Protein AF-A0A8X8Z6F5-F1 (afdb_monomer)

Organism: Salvia splendens (NCBI:txid180675)

Sequence (133 aa):
MALDKTTSGIGSSAASASVNELFGAPLSQSELVIAGLELEAKVSGYHADNVAPSILGGFVLIRSYEPLELIQPNFPSEKRLYFAPLNPKFEAPTKEIKAALRPEVSMSNHVWNCSQAGALVASVLQGDVVGLE

Mean predicted aligned error: 6.88 Å

Secondary structure (DSSP, 8-state):
-----SSSSHHHHHHHHHHHHHTTS-S-HHHHHHHHHHHHHTTT-S-HHHHHHHHH-S--EEEEETTEEEE-PPPPTT----------S----HHHHHHTS-S---HHHHHHHHHHHHHHHHHHHHT-GGGG-

Radius of gyration: 17.03 Å; Cα contacts (8 Å, |Δi|>4): 123; chains: 1; bounding box: 40×36×44 Å

Structure (mmCIF, N/CA/C/O backbone):
data_AF-A0A8X8Z6F5-F1
#
_entry.id   AF-A0A8X8Z6F5-F1
#
loop_
_atom_site.group_PDB
_atom_site.id
_atom_site.type_symbol
_atom_site.label_atom_id
_atom_site.label_alt_id
_atom_site.label_comp_id
_atom_site.label_asym_id
_atom_site.label_entity_id
_atom_site.label_seq_id
_atom_site.pdbx_PDB_ins_code
_atom_site.Cartn_x
_atom_site.Cartn_y
_atom_site.Cartn_z
_atom_site.occupancy
_atom_site.B_iso_or_equiv
_atom_site.auth_seq_id
_atom_site.auth_comp_id
_atom_site.auth_asym_id
_atom_site.auth_atom_id
_atom_site.pdbx_PDB_model_num
ATOM 1 N N . MET A 1 1 ? -9.642 -24.783 7.365 1.00 36.19 1 MET A N 1
ATOM 2 C CA . MET A 1 1 ? -9.541 -23.524 8.124 1.00 36.19 1 MET A CA 1
ATOM 3 C C . MET A 1 1 ? -8.167 -23.496 8.768 1.00 36.19 1 MET A C 1
ATOM 5 O O . MET A 1 1 ? -7.976 -24.133 9.788 1.00 36.19 1 MET A O 1
ATOM 9 N N . ALA A 1 2 ? -7.213 -22.865 8.093 1.00 27.02 2 ALA A N 1
ATOM 10 C CA . ALA A 1 2 ? -5.914 -22.464 8.623 1.00 27.02 2 ALA A CA 1
ATOM 11 C C . ALA A 1 2 ? -5.400 -21.406 7.639 1.00 27.02 2 ALA A C 1
ATOM 13 O O . ALA A 1 2 ? -4.878 -21.728 6.579 1.00 27.02 2 ALA A O 1
ATOM 14 N N . LEU A 1 3 ? -5.727 -20.147 7.919 1.00 38.59 3 LEU A N 1
ATOM 15 C CA . LEU A 1 3 ? -4.952 -19.027 7.407 1.00 38.59 3 LEU A CA 1
ATOM 16 C C . LEU A 1 3 ? -3.739 -18.984 8.332 1.00 38.59 3 LEU A C 1
ATOM 18 O O . LEU A 1 3 ? -3.889 -18.528 9.466 1.00 38.59 3 LEU A O 1
ATOM 22 N N . ASP A 1 4 ? -2.594 -19.516 7.908 1.00 40.34 4 ASP A N 1
ATOM 23 C CA . ASP A 1 4 ? -1.341 -19.152 8.563 1.00 40.34 4 ASP A CA 1
ATOM 24 C C . ASP A 1 4 ? -1.086 -17.679 8.221 1.00 40.34 4 ASP A C 1
ATOM 26 O O . ASP A 1 4 ? -0.737 -17.297 7.106 1.00 40.34 4 ASP A O 1
ATOM 30 N N . LYS A 1 5 ? -1.501 -16.825 9.156 1.00 45.66 5 LYS A N 1
ATOM 31 C CA . LYS A 1 5 ? -1.728 -15.388 8.980 1.00 45.66 5 LYS A CA 1
ATOM 32 C C . LYS A 1 5 ? -0.648 -14.573 9.684 1.00 45.66 5 LYS A C 1
ATOM 34 O O . LYS A 1 5 ? -0.901 -13.445 10.094 1.00 45.66 5 LYS A O 1
ATOM 39 N N . THR A 1 6 ? 0.537 -15.141 9.871 1.00 42.03 6 THR A N 1
ATOM 40 C CA . THR A 1 6 ? 1.579 -14.530 10.704 1.00 42.03 6 THR A CA 1
ATOM 41 C C . THR A 1 6 ? 2.550 -13.629 9.936 1.00 42.03 6 THR A C 1
ATOM 43 O O . THR A 1 6 ? 3.418 -13.039 10.560 1.00 42.03 6 THR A O 1
ATOM 46 N N . THR A 1 7 ? 2.408 -13.439 8.615 1.00 49.03 7 THR A N 1
ATOM 47 C CA . THR A 1 7 ? 3.377 -12.631 7.828 1.00 49.03 7 THR A CA 1
ATOM 48 C C . THR A 1 7 ? 2.773 -11.568 6.895 1.00 49.03 7 THR A C 1
ATOM 50 O O . THR A 1 7 ? 3.473 -11.079 6.015 1.00 49.03 7 THR A O 1
ATOM 53 N N . SER A 1 8 ? 1.484 -11.226 7.023 1.00 57.09 8 SER A N 1
ATOM 54 C CA . SER A 1 8 ? 0.758 -10.476 5.975 1.00 57.09 8 SER A CA 1
ATOM 55 C C . SER A 1 8 ? 0.239 -9.082 6.355 1.00 57.09 8 SER A C 1
ATOM 57 O O . SER A 1 8 ? -0.606 -8.575 5.630 1.00 57.09 8 SER A O 1
ATOM 59 N N . GLY A 1 9 ? 0.639 -8.454 7.470 1.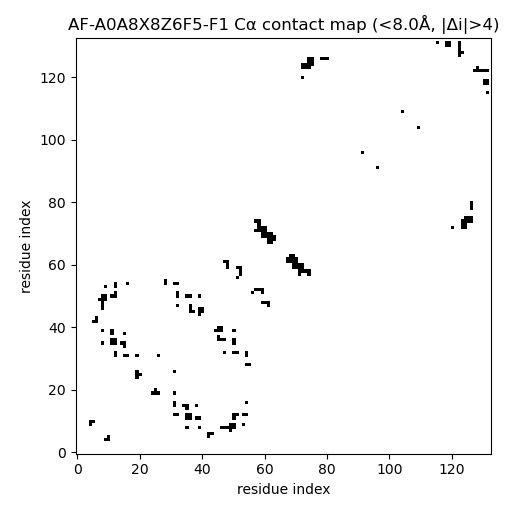00 59.78 9 GLY A N 1
ATOM 60 C CA . GLY A 1 9 ? 0.077 -7.162 7.924 1.00 59.78 9 GLY A CA 1
ATOM 61 C C . GLY A 1 9 ? -1.402 -7.176 8.342 1.00 59.78 9 GLY A C 1
ATOM 62 O O . GLY A 1 9 ? -1.808 -6.431 9.229 1.00 59.78 9 GLY A O 1
ATOM 63 N N . ILE A 1 10 ? -2.203 -8.096 7.799 1.00 71.56 10 ILE A N 1
ATOM 64 C CA . ILE A 1 10 ? -3.621 -8.304 8.113 1.00 71.56 10 ILE A CA 1
ATOM 65 C C . ILE A 1 10 ? -3.805 -8.684 9.589 1.00 71.56 10 ILE A C 1
ATOM 67 O O . ILE A 1 10 ? -4.774 -8.269 10.222 1.00 71.56 10 ILE A O 1
ATOM 71 N N . GLY A 1 11 ? -2.886 -9.484 10.143 1.00 78.81 11 GLY A N 1
ATOM 72 C CA . GLY A 1 11 ? -2.907 -9.870 11.556 1.00 78.81 11 GLY A CA 1
ATOM 73 C C . GLY A 1 11 ? -2.693 -8.674 12.485 1.00 78.81 11 GLY A C 1
ATOM 74 O O . GLY A 1 11 ? -3.459 -8.490 13.431 1.00 78.81 11 GLY A O 1
ATOM 75 N N . SER A 1 12 ? -1.709 -7.831 12.168 1.00 83.56 12 SER A N 1
ATOM 76 C CA . SER A 1 12 ? -1.374 -6.623 12.928 1.00 83.56 12 SER A CA 1
ATOM 77 C C . SER A 1 12 ? -2.507 -5.594 12.897 1.00 83.56 12 SER A C 1
ATOM 79 O O . SER A 1 12 ? -2.889 -5.087 13.952 1.00 83.56 12 SER A O 1
ATOM 81 N N . SER A 1 13 ? -3.131 -5.366 11.735 1.00 86.44 13 SER A N 1
ATOM 82 C CA . SER A 1 13 ? -4.323 -4.508 11.623 1.00 86.44 13 SER A CA 1
ATOM 83 C C . SER A 1 13 ? -5.522 -5.041 12.396 1.00 86.44 13 SER A C 1
ATOM 85 O O . SER A 1 13 ? -6.210 -4.282 13.074 1.00 86.44 13 SER A O 1
ATOM 87 N N . ALA A 1 14 ? -5.791 -6.348 12.314 1.00 87.44 14 ALA A N 1
ATOM 88 C CA . ALA A 1 14 ? -6.903 -6.947 13.045 1.00 87.44 14 ALA A CA 1
ATOM 89 C C . ALA A 1 14 ? -6.696 -6.833 14.562 1.00 87.44 14 ALA A C 1
ATOM 91 O O . ALA A 1 14 ? -7.646 -6.541 15.290 1.00 87.44 14 ALA A O 1
ATOM 92 N N . ALA A 1 15 ? -5.464 -7.030 15.037 1.00 88.62 15 ALA A N 1
ATOM 93 C CA . ALA A 1 15 ? -5.120 -6.895 16.445 1.00 88.62 15 ALA A CA 1
ATOM 94 C C . ALA A 1 15 ? -5.293 -5.451 16.941 1.00 88.62 15 ALA A C 1
ATOM 96 O O . ALA A 1 15 ? -5.983 -5.244 17.940 1.00 88.62 15 ALA A O 1
ATOM 97 N N . SER A 1 16 ? -4.729 -4.458 16.240 1.00 90.25 16 SER A N 1
ATOM 98 C CA . SER A 1 16 ? -4.848 -3.051 16.650 1.00 90.25 16 SER A CA 1
ATOM 99 C C . SER A 1 16 ? -6.303 -2.574 16.642 1.00 90.25 16 SER A C 1
ATOM 101 O O . SER A 1 16 ? -6.747 -1.969 17.619 1.00 90.25 16 SER A O 1
ATOM 103 N N . ALA A 1 17 ? -7.074 -2.918 15.607 1.00 92.38 17 ALA A N 1
ATOM 104 C CA . ALA A 1 17 ? -8.492 -2.576 15.518 1.00 92.38 17 ALA A CA 1
ATOM 105 C C . ALA A 1 17 ? -9.321 -3.238 16.631 1.00 92.38 17 ALA A C 1
ATOM 107 O O . ALA A 1 17 ? -10.110 -2.566 17.288 1.00 92.38 17 ALA A O 1
ATOM 108 N N . SER A 1 18 ? -9.106 -4.530 16.902 1.00 93.25 18 SER A N 1
ATOM 109 C CA . SER A 1 18 ? -9.861 -5.252 17.939 1.00 93.25 18 SER A CA 1
ATOM 110 C C . SER A 1 18 ? -9.606 -4.693 19.339 1.00 93.25 18 SER A C 1
ATOM 112 O O . SER A 1 18 ? -10.532 -4.575 20.138 1.00 93.25 18 SER A O 1
ATOM 114 N N . VAL A 1 19 ? -8.355 -4.333 19.646 1.00 94.75 19 VAL A N 1
ATOM 115 C CA . VAL A 1 19 ? -8.007 -3.700 20.926 1.00 94.75 19 VAL A CA 1
ATOM 116 C C . VAL A 1 19 ? -8.630 -2.310 21.022 1.00 94.75 19 VAL A C 1
ATOM 118 O O . VAL A 1 19 ? -9.182 -1.974 22.063 1.00 94.75 19 VAL A O 1
ATOM 121 N N . ASN A 1 20 ? -8.598 -1.518 19.949 1.00 96.81 20 ASN A N 1
ATOM 122 C CA . ASN A 1 20 ? -9.235 -0.203 19.932 1.00 96.81 20 ASN A CA 1
ATOM 123 C C . ASN A 1 20 ? -10.738 -0.301 20.224 1.00 96.81 20 ASN A C 1
ATOM 125 O O . ASN A 1 20 ? -11.236 0.386 21.110 1.00 96.81 20 ASN A O 1
ATOM 129 N N . GLU A 1 21 ? -11.443 -1.214 19.555 1.00 96.50 21 GLU A N 1
ATOM 130 C CA . GLU A 1 21 ? -12.870 -1.468 19.793 1.00 96.50 21 GLU A CA 1
ATOM 131 C C . GLU A 1 21 ? -13.157 -1.920 21.232 1.00 96.50 21 GLU A C 1
ATOM 133 O O . GLU A 1 21 ? -14.099 -1.434 21.857 1.00 96.50 21 GLU A O 1
ATOM 138 N N . LEU A 1 22 ? -12.310 -2.782 21.810 1.00 97.12 22 LEU A N 1
ATOM 139 C CA . LEU A 1 22 ? -12.453 -3.240 23.199 1.00 97.12 22 LEU A CA 1
ATOM 140 C C . LEU A 1 22 ? -12.457 -2.081 24.213 1.00 97.12 22 LEU A C 1
ATOM 142 O O . LEU A 1 22 ? -13.107 -2.179 25.253 1.00 97.12 22 LEU A O 1
ATOM 146 N N . PHE A 1 23 ? -11.758 -0.987 23.908 1.00 96.69 23 PHE A N 1
ATOM 147 C CA . PHE A 1 23 ? -11.689 0.212 24.745 1.00 96.69 23 PHE A CA 1
AT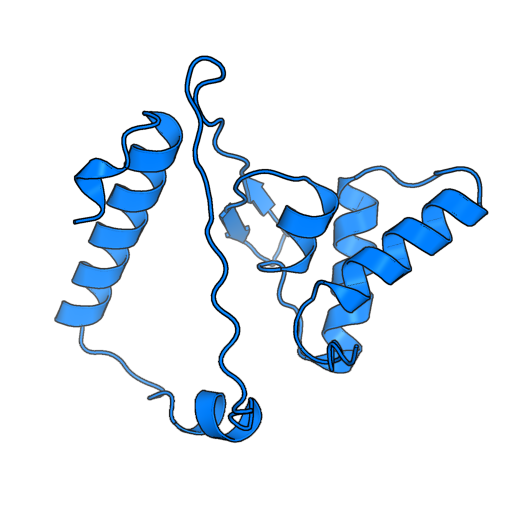OM 148 C C . PHE A 1 23 ? -12.612 1.349 24.273 1.00 96.69 23 PHE A C 1
ATOM 150 O O . PHE A 1 23 ? -12.453 2.485 24.716 1.00 96.69 23 PHE A O 1
ATOM 157 N N . GLY A 1 24 ? -13.595 1.060 23.414 1.00 96.88 24 GLY A N 1
ATOM 158 C CA . GLY A 1 24 ? -14.580 2.045 22.953 1.00 96.88 24 GLY A CA 1
ATOM 159 C C . GLY A 1 24 ? -14.094 2.932 21.805 1.00 96.88 24 GLY A C 1
ATOM 160 O O . GLY A 1 24 ? -14.514 4.081 21.708 1.00 96.88 24 GLY A O 1
ATOM 161 N N . ALA A 1 25 ? -13.204 2.406 20.963 1.00 96.06 25 ALA A N 1
ATOM 162 C CA . ALA A 1 25 ? -12.652 3.047 19.772 1.00 96.06 25 ALA A CA 1
ATOM 163 C C . ALA A 1 25 ? -12.032 4.450 19.997 1.00 96.06 25 ALA A C 1
ATOM 165 O O . ALA A 1 25 ? -12.380 5.394 19.285 1.00 96.06 25 ALA A O 1
ATOM 166 N N . PRO A 1 26 ? -11.103 4.622 20.961 1.00 97.06 26 PRO A N 1
ATOM 167 C CA . PRO A 1 26 ? -10.509 5.926 21.262 1.00 97.06 26 PRO A CA 1
ATOM 168 C C . PRO A 1 26 ? -9.561 6.461 20.176 1.00 97.06 26 PRO A C 1
ATOM 170 O O . PRO A 1 26 ? -9.319 7.665 20.139 1.00 97.06 26 PRO A O 1
ATOM 173 N N . LEU A 1 27 ? -8.994 5.595 19.330 1.00 97.12 27 LEU A N 1
ATOM 174 C CA . LEU A 1 27 ? -8.035 5.981 18.295 1.00 97.12 27 LEU A CA 1
ATOM 175 C C . LEU A 1 27 ? -8.731 6.337 16.980 1.00 97.12 27 LEU A C 1
ATOM 177 O O . LEU A 1 27 ? -9.628 5.627 16.516 1.00 97.12 27 LEU A O 1
ATOM 181 N N . SER A 1 28 ? -8.240 7.390 16.330 1.00 95.94 28 SER A N 1
ATOM 182 C CA . SER A 1 28 ? -8.542 7.685 14.931 1.00 95.94 28 SER A CA 1
ATOM 183 C C . SER A 1 28 ? -7.975 6.611 13.996 1.00 95.94 28 SER A C 1
ATOM 185 O O . SER A 1 28 ? -7.078 5.844 14.349 1.00 95.94 28 SER A O 1
ATOM 187 N N . GLN A 1 29 ? -8.454 6.578 12.750 1.00 94.06 29 GLN A N 1
ATOM 188 C CA . GLN A 1 29 ? -7.939 5.644 11.745 1.00 94.06 29 GLN A CA 1
ATOM 189 C C . GLN A 1 29 ? -6.429 5.802 11.496 1.00 94.06 29 GLN A C 1
ATOM 191 O O . GLN A 1 29 ? -5.729 4.803 11.360 1.00 94.06 29 GLN A O 1
ATOM 196 N N . SER A 1 30 ? -5.906 7.030 11.480 1.00 93.06 30 SER A N 1
ATOM 197 C CA . SER A 1 30 ? -4.468 7.273 11.307 1.00 93.06 30 SER A CA 1
ATOM 198 C C . SER A 1 30 ? -3.654 6.718 12.477 1.00 93.06 30 SER A C 1
ATOM 200 O O . SER A 1 30 ? -2.629 6.073 12.268 1.00 93.06 30 SER A O 1
ATOM 202 N N . GLU A 1 31 ? -4.133 6.908 13.708 1.00 95.88 31 GLU A N 1
ATOM 203 C CA . GLU A 1 31 ? -3.500 6.354 14.910 1.00 95.88 31 GLU A CA 1
ATOM 204 C C . GLU A 1 31 ? -3.577 4.824 14.939 1.00 95.88 31 GLU A C 1
ATOM 206 O O . GLU A 1 31 ? -2.614 4.168 15.329 1.00 95.88 31 GLU A O 1
ATOM 211 N N . LEU A 1 32 ? -4.679 4.241 14.460 1.00 96.00 32 LEU A N 1
ATOM 212 C CA . LEU A 1 32 ? -4.819 2.796 14.283 1.00 96.00 32 LEU A CA 1
ATOM 213 C C . LEU A 1 32 ? -3.806 2.228 13.287 1.00 96.00 32 LEU A C 1
ATOM 215 O O . LEU A 1 32 ? -3.250 1.155 13.534 1.00 96.00 32 LEU A O 1
ATOM 219 N N . VAL A 1 33 ? -3.562 2.927 12.174 1.00 95.50 33 VAL A N 1
ATOM 220 C CA . VAL A 1 33 ? -2.546 2.523 11.191 1.00 95.50 33 VAL A CA 1
ATOM 221 C C . VAL A 1 33 ? -1.159 2.565 11.812 1.00 95.50 33 VAL A C 1
ATOM 223 O O . VAL A 1 33 ? -0.415 1.598 11.671 1.00 95.50 33 VAL A O 1
ATOM 226 N N . ILE A 1 34 ? -0.830 3.627 12.551 1.00 95.19 34 ILE A N 1
ATOM 227 C CA . ILE A 1 34 ? 0.445 3.730 13.272 1.00 95.19 34 ILE A CA 1
ATOM 228 C C . ILE A 1 34 ? 0.573 2.588 14.288 1.00 95.19 34 ILE A C 1
ATOM 230 O O . ILE A 1 34 ? 1.575 1.882 14.292 1.00 95.19 34 ILE A O 1
ATOM 234 N N . ALA A 1 35 ? -0.460 2.322 15.090 1.00 94.56 35 ALA A N 1
ATOM 235 C CA . ALA A 1 35 ? -0.450 1.216 16.046 1.00 94.56 35 ALA A CA 1
ATOM 236 C C . ALA A 1 35 ? -0.266 -0.151 15.360 1.00 94.56 35 ALA A C 1
ATOM 238 O O . ALA A 1 35 ? 0.504 -0.984 15.836 1.00 94.56 35 ALA A O 1
ATOM 239 N N . GLY A 1 36 ? -0.940 -0.383 14.230 1.00 93.88 36 GLY A N 1
ATOM 240 C CA . GLY A 1 36 ? -0.772 -1.596 13.427 1.00 93.88 36 GLY A CA 1
ATOM 241 C C . GLY A 1 36 ? 0.634 -1.726 12.834 1.00 93.88 36 GLY A C 1
ATOM 242 O O . GLY A 1 36 ? 1.186 -2.823 12.810 1.00 93.88 36 GLY A O 1
ATOM 243 N N . LEU A 1 37 ? 1.242 -0.617 12.412 1.00 93.00 37 LEU A N 1
ATOM 244 C CA . LEU A 1 37 ? 2.613 -0.570 11.901 1.00 93.00 37 LEU A CA 1
ATOM 245 C C . LEU A 1 37 ? 3.646 -0.917 12.972 1.00 93.00 37 LEU A C 1
ATOM 247 O O . LEU A 1 37 ? 4.547 -1.711 12.713 1.00 93.00 37 LEU A O 1
ATOM 251 N N . GLU A 1 38 ? 3.485 -0.390 14.185 1.00 92.88 38 GLU A N 1
ATOM 252 C CA . GLU A 1 38 ? 4.346 -0.726 15.327 1.00 92.88 38 GLU A CA 1
ATOM 253 C C . GLU A 1 38 ? 4.261 -2.215 15.707 1.00 92.88 38 GLU A C 1
ATOM 255 O O . GLU A 1 38 ? 5.238 -2.810 16.175 1.00 92.88 38 GLU A O 1
ATOM 260 N N . LEU A 1 39 ? 3.098 -2.843 15.503 1.00 89.94 39 LEU A N 1
ATOM 261 C CA . LEU A 1 39 ? 2.939 -4.289 15.659 1.00 89.94 39 LEU A CA 1
ATOM 262 C C . LEU A 1 39 ? 3.637 -5.052 14.525 1.00 89.94 39 LEU A C 1
ATOM 264 O O . LEU A 1 39 ? 4.398 -5.980 14.801 1.00 89.94 39 LEU A O 1
ATOM 268 N N . GLU A 1 40 ? 3.437 -4.638 13.272 1.00 88.00 40 GLU A N 1
ATOM 269 C CA . GLU A 1 40 ? 4.028 -5.291 12.097 1.00 88.00 40 GLU A CA 1
ATOM 270 C C . GLU A 1 40 ? 5.561 -5.227 12.105 1.00 88.00 40 GLU A C 1
ATOM 272 O O . GLU A 1 40 ? 6.232 -6.211 11.778 1.00 88.00 40 GLU A O 1
ATOM 277 N N . ALA A 1 41 ? 6.125 -4.119 12.591 1.00 89.19 41 ALA A N 1
ATOM 278 C CA . ALA A 1 41 ? 7.562 -3.919 12.747 1.00 89.19 41 ALA A CA 1
ATOM 279 C C . ALA A 1 41 ? 8.239 -5.020 13.575 1.00 89.19 41 ALA A C 1
ATOM 281 O O . ALA A 1 41 ? 9.378 -5.396 13.294 1.00 89.19 41 ALA A O 1
ATOM 282 N N . LYS A 1 42 ? 7.531 -5.580 14.565 1.00 85.44 42 LYS A N 1
ATOM 283 C CA . LYS A 1 42 ? 8.035 -6.657 15.433 1.00 85.44 42 LYS A CA 1
ATOM 284 C C . LYS A 1 42 ? 7.974 -8.039 14.782 1.00 85.44 42 LYS A C 1
ATOM 286 O O . LYS A 1 42 ? 8.602 -8.965 15.290 1.00 85.44 42 LYS A O 1
ATOM 291 N N . VAL A 1 43 ? 7.212 -8.186 13.700 1.00 78.88 43 VAL A N 1
ATOM 292 C CA . VAL A 1 43 ? 6.929 -9.473 13.051 1.00 78.88 43 VAL A CA 1
ATOM 293 C C . VAL A 1 43 ? 7.655 -9.590 11.715 1.00 78.88 43 VAL A C 1
ATOM 295 O O . VAL A 1 43 ? 8.340 -10.583 11.472 1.00 78.88 43 VAL A O 1
ATOM 298 N N . SER A 1 44 ? 7.509 -8.592 10.841 1.00 75.81 44 SER A N 1
ATOM 299 C CA . SER A 1 44 ? 7.935 -8.686 9.439 1.00 75.81 44 SER A CA 1
ATOM 300 C C . SER A 1 44 ? 8.665 -7.442 8.903 1.00 75.81 44 SER A C 1
ATOM 302 O O . SER A 1 44 ? 9.224 -7.492 7.801 1.00 75.81 44 SER A O 1
ATOM 304 N N . GLY A 1 45 ? 8.705 -6.356 9.683 1.00 83.12 45 GLY A N 1
ATOM 305 C CA . GLY A 1 45 ? 9.326 -5.075 9.337 1.00 83.12 45 GLY A CA 1
ATOM 306 C C . GLY A 1 45 ? 8.306 -3.938 9.234 1.00 83.12 45 GLY A C 1
ATOM 307 O O . GLY A 1 45 ? 7.106 -4.150 9.372 1.00 83.12 45 GLY A O 1
ATOM 308 N N . TYR A 1 46 ? 8.783 -2.713 9.016 1.00 86.56 46 TYR A N 1
ATOM 309 C CA . TYR A 1 46 ? 7.941 -1.513 9.033 1.00 86.56 46 TYR A CA 1
ATOM 310 C C . TYR A 1 46 ? 7.279 -1.275 7.662 1.00 86.56 46 TYR A C 1
ATOM 312 O O . TYR A 1 46 ? 7.733 -0.440 6.882 1.00 86.56 46 TYR A O 1
ATOM 320 N N . HIS A 1 47 ? 6.237 -2.051 7.338 1.00 87.75 47 HIS A N 1
ATOM 321 C CA . HIS A 1 47 ? 5.551 -2.007 6.038 1.00 87.75 47 HIS A CA 1
ATOM 322 C C . HIS A 1 47 ? 4.064 -1.659 6.188 1.00 87.75 47 HIS A C 1
ATOM 324 O O . HIS A 1 47 ? 3.309 -2.353 6.868 1.00 87.75 47 HIS A O 1
ATOM 330 N N . ALA A 1 48 ? 3.626 -0.586 5.525 1.00 92.12 48 ALA A N 1
ATOM 331 C CA . ALA A 1 48 ? 2.249 -0.087 5.585 1.00 92.12 48 ALA A CA 1
ATOM 332 C C . ALA A 1 48 ? 1.333 -0.672 4.499 1.00 92.12 48 ALA A C 1
ATOM 334 O O . ALA A 1 48 ? 0.123 -0.460 4.546 1.00 92.12 48 ALA A O 1
ATOM 335 N N . ASP A 1 49 ? 1.898 -1.392 3.530 1.00 89.31 49 ASP A N 1
ATOM 336 C CA . ASP A 1 49 ? 1.238 -1.876 2.309 1.00 89.31 49 ASP A CA 1
ATOM 337 C C . ASP A 1 49 ? 0.047 -2.799 2.574 1.00 89.31 49 ASP A C 1
ATOM 339 O O . ASP A 1 49 ? -0.920 -2.786 1.820 1.00 89.31 49 ASP A O 1
ATOM 343 N N . ASN A 1 50 ? 0.078 -3.531 3.682 1.00 90.81 50 ASN A N 1
ATOM 344 C CA . ASN A 1 50 ? -1.042 -4.337 4.152 1.00 90.81 50 ASN A CA 1
ATOM 345 C C . ASN A 1 50 ? -1.799 -3.675 5.306 1.00 90.81 50 ASN A C 1
ATOM 347 O O . ASN A 1 50 ? -3.028 -3.773 5.378 1.00 90.81 50 ASN A O 1
ATOM 351 N N . VAL A 1 51 ? -1.075 -3.002 6.209 1.00 93.38 51 VAL A N 1
ATOM 352 C CA . VAL A 1 51 ? -1.669 -2.452 7.432 1.00 93.38 51 VAL A CA 1
ATOM 353 C C . VAL A 1 51 ? -2.665 -1.343 7.107 1.00 93.38 51 VAL A C 1
ATOM 355 O O . VAL A 1 51 ? -3.805 -1.365 7.580 1.00 93.38 51 VAL A O 1
ATOM 358 N N . ALA A 1 52 ? -2.241 -0.395 6.269 1.00 95.25 52 ALA A N 1
ATOM 359 C CA . ALA A 1 52 ? -3.014 0.786 5.928 1.00 95.25 52 ALA A CA 1
ATOM 360 C C . ALA A 1 52 ? -4.314 0.455 5.175 1.00 95.25 52 ALA A C 1
ATOM 362 O O . ALA A 1 52 ? -5.370 0.839 5.677 1.00 95.25 52 ALA A O 1
ATOM 363 N N . PRO A 1 53 ? -4.320 -0.288 4.047 1.00 93.50 53 PRO A N 1
ATOM 364 C CA . PRO A 1 53 ? -5.576 -0.605 3.362 1.00 93.50 53 PRO A CA 1
ATOM 365 C C . PRO A 1 53 ? -6.499 -1.515 4.183 1.00 93.50 53 PRO A C 1
ATOM 367 O O . PRO A 1 53 ? -7.714 -1.425 4.032 1.00 93.50 53 PRO A O 1
ATOM 370 N N . SER A 1 54 ? -5.968 -2.337 5.098 1.00 93.19 54 SER A N 1
ATOM 371 C CA . SER A 1 54 ? -6.804 -3.152 5.994 1.00 93.19 54 SER A CA 1
ATOM 372 C C . SER A 1 54 ? -7.597 -2.317 7.008 1.00 93.19 54 SER A C 1
ATOM 374 O O . SER A 1 54 ? -8.650 -2.759 7.459 1.00 93.19 54 SER A O 1
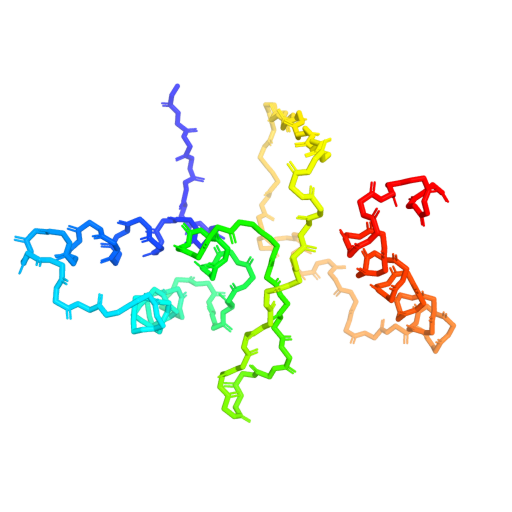ATOM 376 N N . ILE A 1 55 ? -7.096 -1.135 7.383 1.00 94.31 55 ILE A N 1
ATOM 377 C CA . ILE A 1 55 ? -7.735 -0.233 8.359 1.00 94.31 55 ILE A CA 1
ATOM 378 C C . ILE A 1 55 ? -8.559 0.848 7.657 1.00 94.31 55 ILE A C 1
ATOM 380 O O . ILE A 1 55 ? -9.668 1.161 8.080 1.00 94.31 55 ILE A O 1
ATOM 384 N N . LEU A 1 56 ? -8.008 1.426 6.592 1.00 94.50 56 LEU A N 1
ATOM 385 C CA . LEU A 1 56 ? -8.597 2.554 5.875 1.00 94.50 56 LEU A CA 1
ATOM 386 C C . LEU A 1 56 ? -9.628 2.118 4.828 1.00 94.50 56 LEU A C 1
ATOM 388 O O . LEU A 1 56 ? -10.541 2.876 4.506 1.00 94.50 56 LEU A O 1
ATOM 392 N N . GLY A 1 57 ? -9.495 0.894 4.313 1.00 91.00 57 GLY A N 1
ATOM 393 C CA . GLY A 1 57 ? -10.251 0.414 3.165 1.00 91.00 57 GLY A CA 1
ATOM 394 C C . GLY A 1 57 ? -9.768 1.009 1.838 1.00 91.00 57 GLY A C 1
ATOM 395 O O . GLY A 1 57 ? -8.968 1.942 1.786 1.00 91.00 57 GLY A O 1
ATOM 396 N N . GLY A 1 58 ? -10.277 0.445 0.741 1.00 90.31 58 GLY A N 1
ATOM 397 C CA . GLY A 1 58 ? -9.993 0.924 -0.612 1.00 90.31 58 GLY A CA 1
ATOM 398 C C . GLY A 1 58 ? -8.535 0.744 -1.046 1.00 90.31 58 GLY A C 1
ATOM 399 O O . GLY A 1 58 ? -7.842 -0.179 -0.616 1.00 90.31 58 GLY A O 1
ATOM 400 N N . PHE A 1 59 ? -8.090 1.622 -1.946 1.00 92.44 59 PHE A N 1
ATOM 401 C CA . PHE A 1 59 ? -6.704 1.689 -2.401 1.00 92.44 59 PHE A CA 1
ATOM 402 C C . PHE A 1 59 ? -5.931 2.710 -1.568 1.00 92.44 59 PHE A C 1
ATOM 404 O O . PHE A 1 59 ? -6.399 3.827 -1.358 1.00 92.44 59 PHE A O 1
ATOM 411 N N . VAL A 1 60 ? -4.722 2.344 -1.141 1.00 95.31 60 VAL A N 1
ATOM 412 C CA . VAL A 1 60 ? -3.833 3.219 -0.370 1.00 95.31 60 VAL A CA 1
ATOM 413 C C . VAL A 1 60 ? -2.459 3.252 -1.030 1.00 95.31 60 VAL A C 1
ATOM 415 O O . VAL A 1 60 ? -1.854 2.212 -1.275 1.00 95.31 60 VAL A O 1
ATOM 418 N N . LEU A 1 61 ? -1.960 4.455 -1.300 1.00 95.88 61 LEU A N 1
ATOM 419 C CA . LEU A 1 61 ? -0.595 4.720 -1.742 1.00 95.88 61 LEU A CA 1
ATOM 420 C C . LEU A 1 61 ? 0.233 5.206 -0.555 1.00 95.88 61 LEU A C 1
ATOM 422 O O . LEU A 1 61 ? -0.203 6.082 0.191 1.00 95.88 61 LEU A O 1
ATOM 426 N N . ILE A 1 62 ? 1.443 4.676 -0.412 1.00 95.56 62 ILE A N 1
ATOM 427 C CA . ILE A 1 62 ? 2.391 5.087 0.627 1.00 95.56 62 ILE A CA 1
ATOM 428 C C . ILE A 1 62 ? 3.429 5.982 -0.040 1.00 95.56 62 ILE A C 1
ATOM 430 O O . ILE A 1 62 ? 4.287 5.493 -0.774 1.00 95.56 62 ILE A O 1
ATOM 434 N N . ARG A 1 63 ? 3.319 7.299 0.162 1.00 94.62 63 ARG A N 1
ATOM 435 C CA . ARG A 1 63 ? 4.231 8.273 -0.457 1.00 94.62 63 ARG A CA 1
ATOM 436 C C . ARG A 1 63 ? 5.558 8.355 0.290 1.00 94.62 63 ARG A C 1
ATOM 438 O O . ARG A 1 63 ? 6.601 8.512 -0.336 1.00 94.62 63 ARG A O 1
ATOM 445 N N . SER A 1 64 ? 5.507 8.272 1.615 1.00 94.19 64 SER A N 1
ATOM 446 C CA . SER A 1 64 ? 6.674 8.325 2.492 1.00 94.19 64 SER A CA 1
ATOM 447 C C . SER A 1 64 ? 6.415 7.527 3.768 1.00 94.19 64 SER A C 1
ATOM 449 O O . SER A 1 64 ? 5.264 7.366 4.174 1.00 94.19 64 SER A O 1
ATOM 451 N N . TYR A 1 65 ? 7.487 7.036 4.388 1.00 91.38 65 TYR A N 1
ATOM 452 C CA . TYR A 1 65 ? 7.475 6.455 5.735 1.00 91.38 65 TYR A CA 1
ATOM 453 C C . TYR A 1 65 ? 8.007 7.428 6.796 1.00 91.38 65 TYR A C 1
ATOM 455 O O . TYR A 1 65 ? 7.667 7.295 7.968 1.00 91.38 65 TYR A O 1
ATOM 463 N N . GLU A 1 66 ? 8.794 8.433 6.398 1.00 90.44 66 GLU A N 1
ATOM 464 C CA . GLU A 1 66 ? 9.411 9.409 7.300 1.00 90.44 66 GLU A CA 1
ATOM 465 C C . GLU A 1 66 ? 9.220 10.840 6.751 1.00 90.44 66 GLU A C 1
ATOM 467 O O . GLU A 1 66 ? 9.995 11.288 5.903 1.00 90.44 66 GLU A O 1
ATOM 472 N N . PRO A 1 67 ? 8.172 11.573 7.187 1.00 92.19 67 PRO A N 1
ATOM 473 C CA . PRO A 1 67 ? 7.042 11.095 7.993 1.00 92.19 67 PRO A CA 1
ATOM 474 C C . PRO A 1 67 ? 6.125 10.152 7.199 1.00 92.19 67 PRO A C 1
ATOM 476 O O . PRO A 1 67 ? 6.096 10.205 5.968 1.00 92.19 67 PRO A O 1
ATOM 479 N N . LEU A 1 68 ? 5.355 9.312 7.903 1.00 93.25 68 LEU A N 1
ATOM 480 C CA . LEU A 1 68 ? 4.376 8.433 7.266 1.00 93.25 68 LEU A CA 1
ATOM 481 C C . LEU A 1 68 ? 3.323 9.271 6.543 1.00 93.25 68 LEU A C 1
ATOM 483 O O . LEU A 1 68 ? 2.617 10.074 7.156 1.00 93.25 68 LEU A O 1
ATOM 487 N N . GLU A 1 69 ? 3.190 9.038 5.245 1.00 95.19 69 GLU A N 1
ATOM 488 C CA . GLU A 1 69 ? 2.234 9.738 4.412 1.00 95.19 69 GLU A CA 1
ATOM 489 C C . GLU A 1 69 ? 1.494 8.782 3.490 1.00 95.19 69 GLU A C 1
ATOM 491 O O . GLU A 1 69 ? 2.080 8.096 2.646 1.00 95.19 69 GLU A O 1
ATOM 496 N N . LEU A 1 70 ? 0.174 8.790 3.651 1.00 95.88 70 LEU A N 1
ATOM 497 C CA . LEU A 1 70 ? -0.752 7.915 2.958 1.00 95.88 70 LEU A CA 1
ATOM 498 C C . LEU A 1 70 ? -1.674 8.750 2.075 1.00 95.88 70 LEU A C 1
ATOM 500 O O . LEU A 1 70 ? -2.221 9.762 2.511 1.00 95.88 70 LEU A O 1
ATOM 504 N N . ILE A 1 71 ? -1.872 8.302 0.841 1.00 95.50 71 ILE A N 1
ATOM 505 C CA . ILE A 1 71 ? -2.794 8.908 -0.119 1.00 95.50 71 ILE A CA 1
ATOM 506 C C . ILE A 1 71 ? -3.837 7.857 -0.488 1.00 95.50 71 ILE A C 1
ATOM 508 O O . ILE A 1 71 ? -3.487 6.758 -0.908 1.00 95.50 71 ILE A O 1
ATOM 512 N N . GLN A 1 72 ? -5.117 8.202 -0.363 1.00 94.31 72 GLN A N 1
ATOM 513 C CA . GLN A 1 72 ? -6.230 7.353 -0.789 1.00 94.31 72 GLN A CA 1
ATOM 514 C C . GLN A 1 72 ? -6.805 7.878 -2.107 1.00 94.31 72 GLN A C 1
ATOM 516 O O . GLN A 1 72 ? -7.594 8.826 -2.091 1.00 94.31 72 GLN A O 1
ATOM 521 N N . PRO A 1 73 ? -6.400 7.328 -3.266 1.00 91.56 73 PRO A N 1
ATOM 522 C CA . PRO A 1 73 ? -7.077 7.639 -4.514 1.00 91.56 73 PRO A CA 1
ATOM 523 C C . PRO A 1 73 ? -8.531 7.153 -4.451 1.00 91.56 73 PRO A C 1
ATOM 525 O O . PRO A 1 73 ? -8.804 5.991 -4.148 1.00 91.56 73 PRO A O 1
ATOM 528 N N . ASN A 1 74 ? -9.468 8.047 -4.763 1.00 89.25 74 ASN A N 1
ATOM 529 C CA . ASN A 1 74 ? -10.886 7.708 -4.813 1.00 89.25 74 ASN A CA 1
ATOM 530 C C . ASN A 1 74 ? -11.184 6.936 -6.098 1.00 89.25 74 ASN A C 1
ATOM 532 O O . ASN A 1 74 ? -11.002 7.462 -7.195 1.00 89.25 74 ASN A O 1
ATOM 536 N N . PHE A 1 75 ? -11.678 5.711 -5.955 1.00 90.81 75 PHE A N 1
ATOM 537 C CA . PHE A 1 75 ? -12.273 4.980 -7.068 1.00 90.81 75 PHE A CA 1
ATOM 538 C C . PHE A 1 75 ? -13.688 5.534 -7.342 1.00 90.81 75 PHE A C 1
ATOM 540 O O . PHE A 1 75 ? -14.424 5.756 -6.373 1.00 90.81 75 PHE A O 1
ATOM 547 N N . PRO A 1 76 ? -14.096 5.761 -8.607 1.00 92.06 76 PRO A N 1
ATOM 548 C CA . PRO A 1 76 ? -15.414 6.316 -8.923 1.00 92.06 76 PRO A CA 1
ATOM 549 C C . PRO A 1 76 ? -16.562 5.485 -8.331 1.00 92.06 76 PRO A C 1
ATOM 551 O O . PRO A 1 76 ? -16.627 4.269 -8.528 1.00 92.06 76 PRO A O 1
ATOM 554 N N . SER A 1 77 ? -17.464 6.134 -7.590 1.00 90.50 77 SER A N 1
ATOM 555 C CA . SER A 1 77 ? -18.485 5.464 -6.766 1.00 90.50 77 SER A CA 1
ATOM 556 C C . SER A 1 77 ? -19.590 4.789 -7.582 1.00 90.50 77 SER A C 1
ATOM 558 O O . SER A 1 77 ? -20.256 3.872 -7.102 1.00 90.50 77 SER A O 1
ATOM 560 N N . GLU A 1 78 ? -19.770 5.215 -8.828 1.00 93.12 78 GLU A N 1
ATOM 561 C CA . GLU A 1 78 ? -20.685 4.634 -9.804 1.00 93.12 78 GLU A CA 1
ATOM 562 C C 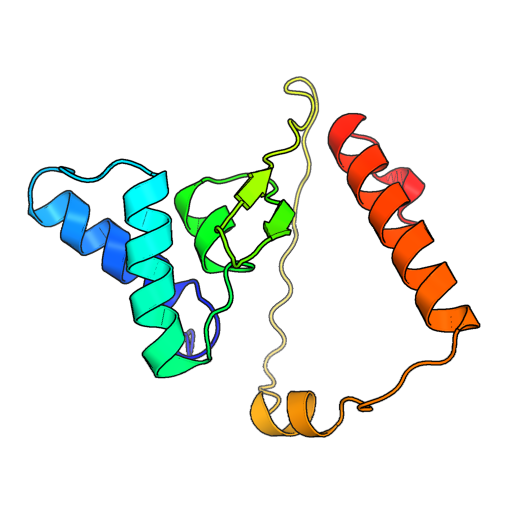. GLU A 1 78 ? -20.148 3.347 -10.447 1.00 93.12 78 GLU A C 1
ATOM 564 O O . GLU A 1 78 ? -20.897 2.620 -11.103 1.00 93.12 78 GLU A O 1
ATOM 569 N N . LYS A 1 79 ? -18.863 3.039 -10.250 1.00 90.25 79 LYS A N 1
ATOM 570 C CA . LYS A 1 79 ? -18.202 1.852 -10.793 1.00 90.25 79 LYS A CA 1
ATOM 571 C C . LYS A 1 79 ? -17.973 0.801 -9.708 1.00 90.25 79 LYS A C 1
ATOM 573 O O . LYS A 1 79 ? -18.068 1.061 -8.511 1.00 90.25 79 LYS A O 1
ATOM 578 N N . ARG A 1 80 ? -17.662 -0.428 -10.127 1.00 87.81 80 ARG A N 1
ATOM 579 C CA . ARG A 1 80 ? -17.332 -1.538 -9.221 1.00 87.81 80 ARG A CA 1
ATOM 580 C C . ARG A 1 80 ? -16.106 -2.283 -9.714 1.00 87.81 80 ARG A C 1
ATOM 582 O O . ARG A 1 80 ? -16.021 -2.607 -10.895 1.00 87.81 80 ARG A O 1
ATOM 589 N N . LEU A 1 81 ? -15.206 -2.593 -8.788 1.00 86.62 81 LEU A N 1
ATOM 590 C CA . LEU A 1 81 ? -14.065 -3.468 -9.013 1.00 86.62 81 LEU A CA 1
ATOM 591 C C . LEU A 1 81 ? -14.229 -4.726 -8.161 1.00 86.62 81 LEU A C 1
ATOM 593 O O . LEU A 1 81 ? -14.517 -4.639 -6.968 1.00 86.62 81 LEU A O 1
ATOM 597 N N . TYR A 1 82 ? -14.052 -5.890 -8.780 1.00 87.12 82 TYR A N 1
ATOM 598 C CA . TYR A 1 82 ? -14.175 -7.183 -8.119 1.00 87.12 82 TYR A CA 1
ATOM 599 C C . TYR A 1 82 ? -12.821 -7.884 -8.095 1.00 87.12 82 TYR A C 1
ATOM 601 O O . TYR A 1 82 ? -12.154 -7.984 -9.121 1.00 87.12 82 TYR A O 1
ATOM 609 N N . PHE A 1 83 ? -12.447 -8.412 -6.931 1.00 85.31 83 PHE A N 1
ATOM 610 C CA . PHE A 1 83 ? -11.262 -9.248 -6.764 1.00 85.31 83 PHE A CA 1
ATOM 611 C C . PHE A 1 83 ? -11.696 -10.695 -6.543 1.00 85.31 83 PHE A C 1
ATOM 613 O O . PHE A 1 83 ? -12.504 -10.974 -5.657 1.00 85.31 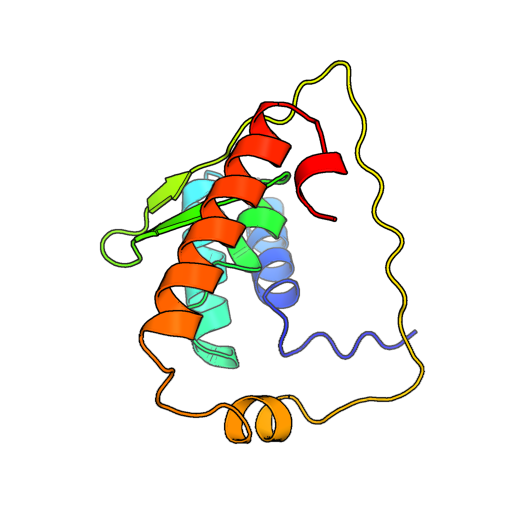83 PHE A O 1
ATOM 620 N N . ALA A 1 84 ? -11.151 -11.616 -7.337 1.00 88.94 84 ALA A N 1
ATOM 621 C CA . ALA A 1 84 ? -11.341 -13.053 -7.170 1.00 88.94 84 ALA A CA 1
ATOM 622 C C . ALA A 1 84 ? -10.045 -13.665 -6.610 1.00 88.94 84 ALA A C 1
ATOM 624 O O . ALA A 1 84 ? -9.176 -14.066 -7.388 1.00 88.94 84 ALA A O 1
ATOM 625 N N . PRO A 1 85 ? -9.859 -13.700 -5.277 1.00 83.56 85 PRO A N 1
ATOM 626 C CA . PRO A 1 85 ? -8.642 -14.241 -4.692 1.00 83.56 85 PRO A CA 1
ATOM 627 C C . PRO A 1 85 ? -8.565 -15.751 -4.939 1.00 83.56 85 PRO A C 1
ATOM 629 O O . PRO A 1 85 ? -9.442 -16.510 -4.522 1.00 83.56 85 PRO A O 1
ATOM 632 N N . LEU A 1 86 ? -7.492 -16.193 -5.594 1.00 85.06 86 LEU A N 1
ATOM 633 C CA . LEU A 1 86 ? -7.165 -17.607 -5.742 1.00 85.06 86 LEU A CA 1
ATOM 634 C C . LEU A 1 86 ? -6.138 -17.994 -4.677 1.00 85.06 86 LEU A C 1
ATOM 636 O O . LEU A 1 86 ? -5.053 -17.423 -4.631 1.00 85.06 86 LEU A O 1
ATOM 640 N N . ASN A 1 87 ? -6.467 -18.986 -3.851 1.00 82.06 87 ASN A N 1
ATOM 641 C CA . ASN A 1 87 ? -5.544 -19.528 -2.856 1.00 82.06 87 ASN A CA 1
ATOM 642 C C . ASN A 1 87 ? -5.117 -20.958 -3.244 1.00 82.06 87 ASN A C 1
ATOM 644 O O . ASN A 1 87 ? -5.869 -21.904 -2.975 1.00 82.06 87 ASN A O 1
ATOM 648 N N . PRO A 1 88 ? -3.965 -21.144 -3.914 1.00 79.81 88 PRO A N 1
ATOM 649 C CA . PRO A 1 88 ? -3.461 -22.475 -4.225 1.00 79.81 88 PRO A CA 1
ATOM 650 C C . PRO A 1 88 ? -3.105 -23.228 -2.935 1.00 79.81 88 PRO A C 1
ATOM 652 O O . PRO A 1 88 ? -2.624 -22.648 -1.969 1.00 79.81 88 PRO A O 1
ATOM 655 N N . LYS A 1 89 ? -3.306 -24.551 -2.913 1.00 79.75 89 LYS A N 1
ATOM 656 C CA . LYS A 1 89 ? -2.927 -25.410 -1.774 1.00 79.75 89 LYS A CA 1
ATOM 657 C C . LYS A 1 89 ? -1.428 -25.735 -1.787 1.00 79.75 89 LYS A C 1
ATOM 659 O O . LYS A 1 89 ? -1.041 -26.900 -1.780 1.00 79.75 89 LYS A O 1
ATOM 664 N N . PHE A 1 90 ? -0.602 -24.706 -1.870 1.00 78.25 90 PHE A N 1
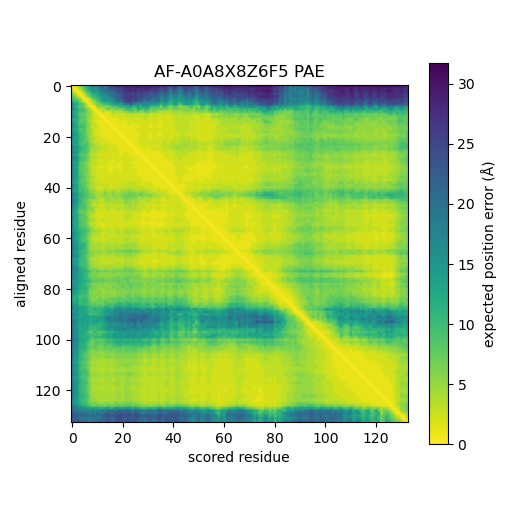ATOM 665 C CA . PHE A 1 90 ? 0.846 -24.788 -1.768 1.00 78.25 90 PHE A CA 1
ATOM 666 C C . PHE A 1 90 ? 1.335 -23.559 -1.014 1.00 78.25 90 PHE A C 1
ATOM 668 O O . PHE A 1 90 ? 0.869 -22.450 -1.266 1.00 78.25 90 PHE A O 1
ATOM 675 N N . GLU A 1 91 ? 2.274 -23.770 -0.103 1.00 68.12 91 GLU A N 1
ATOM 676 C CA . GLU A 1 91 ? 2.861 -22.715 0.705 1.00 68.12 91 GLU A CA 1
ATOM 677 C C . GLU A 1 91 ? 4.314 -22.533 0.279 1.00 68.12 91 GLU A C 1
ATOM 679 O O . GLU A 1 91 ? 5.147 -23.424 0.445 1.00 68.12 91 GLU A O 1
ATOM 684 N N . ALA A 1 92 ? 4.603 -21.389 -0.333 1.00 65.25 92 ALA A N 1
ATOM 685 C CA . ALA A 1 92 ? 5.965 -21.005 -0.656 1.00 65.25 92 ALA A CA 1
ATOM 686 C C . ALA A 1 92 ? 6.581 -20.315 0.572 1.00 65.25 92 ALA A C 1
ATOM 688 O O . ALA A 1 92 ? 5.976 -19.368 1.081 1.00 65.25 92 ALA A O 1
ATOM 689 N N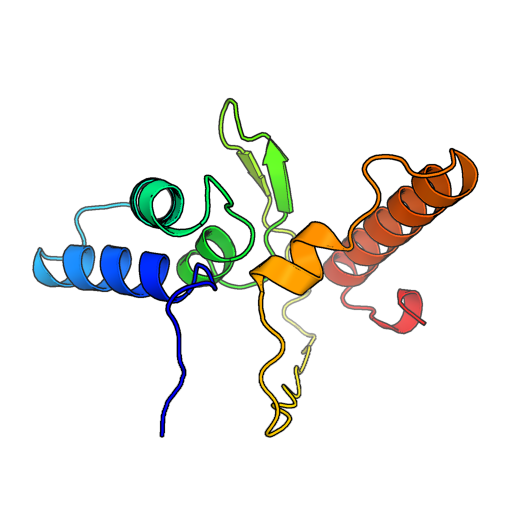 . PRO A 1 93 ? 7.773 -20.715 1.050 1.00 67.62 93 PRO A N 1
ATOM 690 C CA . PRO A 1 93 ? 8.392 -20.054 2.192 1.00 67.62 93 PRO A CA 1
ATOM 691 C C . PRO A 1 93 ? 8.663 -18.569 1.891 1.00 67.62 93 PRO A C 1
ATOM 693 O O . PRO A 1 93 ? 9.508 -18.233 1.059 1.00 67.62 93 PRO A O 1
ATOM 696 N N . THR A 1 94 ? 7.990 -17.652 2.597 1.00 66.56 94 THR A N 1
ATOM 697 C CA . THR A 1 94 ? 8.101 -16.189 2.394 1.00 66.56 94 THR A CA 1
ATOM 698 C C . THR A 1 94 ? 9.549 -15.691 2.458 1.00 66.56 94 THR A C 1
ATOM 700 O O . THR A 1 94 ? 9.937 -14.766 1.743 1.00 66.56 94 THR A O 1
ATOM 703 N N . LYS A 1 95 ? 10.381 -16.332 3.290 1.00 68.19 95 LYS A N 1
ATOM 704 C CA . LYS A 1 95 ? 11.810 -16.023 3.422 1.00 68.19 95 LYS A CA 1
ATOM 705 C C . LYS A 1 95 ? 12.608 -16.376 2.164 1.00 68.19 95 LYS A C 1
ATOM 707 O O . LYS A 1 95 ? 13.492 -15.612 1.789 1.00 68.19 95 LYS A O 1
ATOM 712 N N . GLU A 1 96 ? 12.294 -17.491 1.509 1.00 71.06 96 GLU A N 1
ATOM 713 C CA . GLU A 1 96 ? 12.972 -17.926 0.281 1.00 71.06 96 GLU A CA 1
ATOM 714 C C . GLU A 1 96 ? 12.598 -17.032 -0.902 1.00 71.06 96 GLU A C 1
ATOM 716 O O . GLU A 1 96 ? 13.476 -16.624 -1.657 1.00 71.06 96 GLU A O 1
ATOM 721 N N . ILE A 1 97 ? 11.325 -16.628 -1.004 1.00 74.62 97 ILE A N 1
ATOM 722 C CA . ILE A 1 97 ? 10.876 -15.669 -2.025 1.00 74.62 97 ILE A CA 1
ATOM 723 C C . ILE A 1 97 ? 11.598 -14.327 -1.863 1.00 74.62 97 ILE A C 1
ATOM 725 O O . ILE A 1 97 ? 12.125 -13.795 -2.837 1.00 74.62 97 ILE A O 1
ATOM 729 N N . LYS A 1 98 ? 11.660 -13.784 -0.637 1.00 73.00 98 LYS A N 1
ATOM 730 C CA . LYS A 1 98 ? 12.366 -12.517 -0.381 1.00 73.00 98 LYS A CA 1
ATOM 731 C C . LYS A 1 98 ? 13.869 -12.637 -0.651 1.00 73.00 98 LYS A C 1
ATOM 733 O O . LYS A 1 98 ? 14.446 -11.718 -1.219 1.00 73.00 98 LYS A O 1
ATOM 738 N N . ALA A 1 99 ? 14.491 -13.762 -0.295 1.00 78.94 99 ALA A N 1
ATOM 739 C CA . ALA A 1 99 ? 15.909 -14.013 -0.565 1.00 78.94 99 ALA A CA 1
ATOM 740 C C . ALA A 1 99 ? 16.224 -14.172 -2.065 1.00 78.94 99 ALA A C 1
ATOM 742 O O . ALA A 1 99 ? 17.357 -13.935 -2.476 1.00 78.94 99 ALA A O 1
ATOM 743 N N . ALA A 1 100 ? 15.238 -14.551 -2.881 1.00 82.94 100 ALA A N 1
ATOM 744 C CA . ALA A 1 100 ? 15.381 -14.659 -4.330 1.00 82.94 100 ALA A CA 1
ATOM 745 C C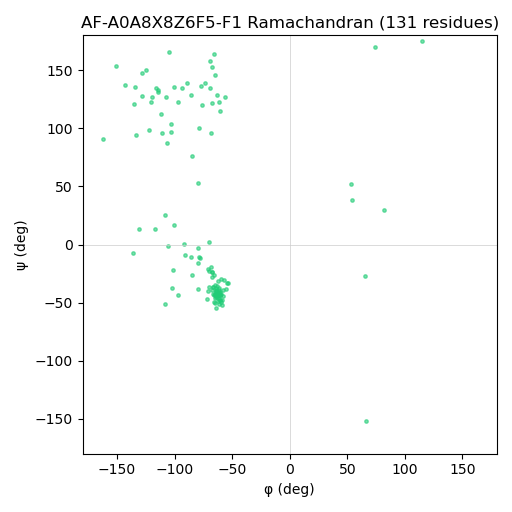 . ALA A 1 100 ? 15.309 -13.302 -5.061 1.00 82.94 100 ALA A C 1
ATOM 747 O O . ALA A 1 100 ? 15.612 -13.237 -6.257 1.00 82.94 100 ALA A O 1
ATOM 748 N N . LEU A 1 101 ? 14.914 -12.219 -4.378 1.00 86.44 101 LEU A N 1
ATOM 749 C CA . LEU A 1 101 ? 14.886 -10.884 -4.973 1.00 86.44 101 LEU A CA 1
ATOM 750 C C . LEU A 1 101 ? 16.307 -10.382 -5.229 1.00 86.44 101 LEU A C 1
ATOM 752 O O . LEU A 1 101 ? 17.192 -10.469 -4.379 1.00 86.44 101 LEU A O 1
ATOM 756 N N . ARG A 1 102 ? 16.521 -9.819 -6.420 1.00 89.25 102 ARG A N 1
ATOM 757 C CA . ARG A 1 102 ? 17.797 -9.186 -6.757 1.00 89.25 102 ARG A CA 1
ATOM 758 C C . ARG A 1 102 ? 17.907 -7.855 -6.010 1.00 89.25 102 ARG A C 1
ATOM 760 O O . ARG A 1 102 ? 16.927 -7.111 -5.996 1.00 89.25 102 ARG A O 1
ATOM 767 N N . PRO A 1 103 ? 19.084 -7.517 -5.459 1.00 91.12 103 PRO A N 1
ATOM 768 C CA . PRO A 1 103 ? 19.293 -6.223 -4.810 1.00 91.12 103 PRO A CA 1
ATOM 769 C C . PRO A 1 103 ? 19.269 -5.060 -5.811 1.00 91.12 103 PRO A C 1
ATOM 771 O O . PRO A 1 103 ? 19.060 -3.915 -5.425 1.00 91.12 103 PRO A O 1
ATOM 774 N N . GLU A 1 104 ? 19.471 -5.353 -7.098 1.00 94.81 104 GLU A N 1
ATOM 775 C CA . GLU A 1 104 ? 19.580 -4.365 -8.162 1.00 94.81 104 GLU A CA 1
ATOM 776 C C . GLU A 1 104 ? 18.629 -4.685 -9.318 1.00 94.81 104 GLU A C 1
ATOM 778 O O . GLU A 1 104 ? 18.377 -5.847 -9.661 1.00 94.81 104 GLU A O 1
ATOM 783 N N . VAL A 1 105 ? 18.140 -3.624 -9.958 1.00 95.94 105 VAL A N 1
ATOM 784 C CA . VAL A 1 105 ? 17.337 -3.670 -11.183 1.00 95.94 105 VAL A CA 1
ATOM 785 C C . VAL A 1 105 ? 17.987 -2.796 -12.251 1.00 95.94 105 VAL A C 1
ATOM 787 O O . VAL A 1 105 ? 18.646 -1.805 -11.944 1.00 95.94 105 VAL A O 1
ATOM 790 N N . SER A 1 106 ? 17.802 -3.146 -13.524 1.00 97.94 106 SER A N 1
ATOM 791 C CA . SER A 1 106 ? 18.264 -2.291 -14.619 1.00 97.94 106 SER A CA 1
ATOM 792 C C . SER A 1 106 ? 17.465 -0.985 -14.656 1.00 97.94 106 SER A C 1
ATOM 794 O O . SER A 1 106 ? 16.285 -0.959 -14.299 1.00 97.94 106 SER A O 1
ATOM 796 N N . MET A 1 107 ? 18.074 0.088 -15.171 1.00 98.19 107 MET A N 1
ATOM 797 C CA . MET A 1 107 ? 17.367 1.358 -15.383 1.00 98.19 107 MET A CA 1
ATOM 798 C C . MET A 1 107 ? 16.119 1.174 -16.259 1.00 98.19 107 MET A C 1
ATOM 800 O O . MET A 1 107 ? 15.072 1.741 -15.969 1.00 98.19 107 MET A O 1
ATOM 804 N N . SER A 1 108 ? 16.196 0.320 -17.286 1.00 98.06 108 SER A N 1
ATOM 805 C CA . SER A 1 108 ? 15.044 0.011 -18.143 1.00 98.06 108 SER A CA 1
ATOM 806 C C . SER A 1 108 ? 13.880 -0.600 -17.356 1.00 98.06 108 SER A C 1
ATOM 808 O O . SER A 1 108 ? 12.738 -0.203 -17.561 1.00 98.06 108 SER A O 1
ATOM 810 N N . ASN A 1 109 ? 14.156 -1.534 -16.440 1.00 97.25 109 ASN A N 1
ATOM 811 C CA . ASN A 1 109 ? 13.116 -2.138 -15.604 1.00 97.25 109 ASN A CA 1
ATOM 812 C C . ASN A 1 109 ? 12.566 -1.138 -14.583 1.00 97.25 109 ASN A C 1
ATOM 814 O O . ASN A 1 109 ? 11.371 -1.142 -14.305 1.00 97.25 109 ASN A O 1
ATOM 818 N N . HIS A 1 110 ? 13.422 -0.273 -14.036 1.00 97.25 110 HIS A N 1
ATOM 819 C CA . HIS A 1 110 ? 12.997 0.782 -13.120 1.00 97.25 110 HIS A CA 1
ATOM 820 C C . HIS A 1 110 ? 12.028 1.760 -13.801 1.00 97.25 110 HIS A C 1
ATOM 822 O O . HIS A 1 110 ? 10.923 1.965 -13.306 1.00 97.25 110 HIS A O 1
ATOM 828 N N . VAL A 1 111 ? 12.400 2.288 -14.974 1.00 98.00 111 VAL A N 1
ATOM 829 C CA . VAL A 1 111 ? 11.544 3.175 -15.780 1.00 98.00 111 VAL A CA 1
ATOM 830 C C . VAL A 1 111 ? 10.222 2.491 -16.132 1.00 98.00 111 VAL A C 1
ATOM 832 O O . VAL A 1 111 ? 9.163 3.099 -15.980 1.00 98.00 111 VAL A O 1
ATOM 835 N N . TRP A 1 112 ? 10.270 1.220 -16.542 1.00 97.00 112 TRP A N 1
ATOM 836 C CA . TRP A 1 112 ? 9.071 0.436 -16.827 1.00 97.00 112 TRP A CA 1
ATOM 837 C C . TRP A 1 112 ? 8.148 0.325 -15.607 1.00 97.00 112 TRP A C 1
ATOM 839 O O . TRP A 1 112 ? 6.977 0.684 -15.690 1.00 97.00 112 TRP A O 1
ATOM 849 N N . ASN A 1 113 ? 8.668 -0.088 -14.449 1.00 95.75 113 ASN A N 1
ATOM 850 C CA . ASN A 1 113 ? 7.865 -0.226 -13.233 1.00 95.75 113 ASN A CA 1
ATOM 851 C C . ASN A 1 113 ? 7.247 1.108 -12.788 1.00 95.75 113 ASN A C 1
ATOM 853 O O . ASN A 1 113 ? 6.092 1.129 -12.370 1.00 95.75 113 ASN A O 1
ATOM 857 N N . CYS A 1 114 ? 7.977 2.221 -12.908 1.00 96.38 114 CYS A N 1
ATOM 858 C CA . CYS A 1 114 ? 7.436 3.550 -12.621 1.00 96.38 114 CYS A CA 1
ATOM 859 C C . CYS A 1 114 ? 6.297 3.928 -13.580 1.00 96.38 114 CYS A C 1
ATOM 861 O O . CYS A 1 114 ? 5.279 4.454 -13.130 1.00 96.38 114 CYS A O 1
ATOM 863 N N . SER A 1 115 ? 6.437 3.621 -14.875 1.00 95.44 115 SER A N 1
ATOM 864 C CA . SER A 1 115 ? 5.375 3.816 -15.873 1.00 95.44 115 SER A CA 1
ATOM 865 C C . SER A 1 115 ? 4.119 3.021 -15.511 1.00 95.44 115 SER A C 1
ATOM 867 O O . SER A 1 115 ? 3.030 3.591 -15.427 1.00 95.44 115 SER A O 1
ATOM 869 N N . GLN A 1 116 ? 4.270 1.727 -15.207 1.00 94.94 116 GLN A N 1
ATOM 870 C CA . GLN A 1 116 ? 3.139 0.862 -14.859 1.00 94.94 116 GLN A CA 1
ATOM 871 C C . GLN A 1 116 ? 2.482 1.265 -13.531 1.00 94.94 116 GLN A C 1
ATOM 873 O O . GLN A 1 116 ? 1.259 1.228 -13.417 1.00 94.94 116 GLN A O 1
ATOM 878 N N . ALA A 1 117 ? 3.260 1.708 -12.539 1.00 93.62 117 ALA A N 1
ATOM 879 C CA . ALA A 1 117 ? 2.715 2.236 -11.289 1.00 93.62 117 ALA A CA 1
ATOM 880 C C . ALA A 1 117 ? 1.875 3.505 -11.524 1.00 93.62 117 ALA A C 1
ATOM 882 O O . ALA A 1 117 ? 0.783 3.632 -10.970 1.00 93.62 117 ALA A O 1
ATOM 883 N N . GLY A 1 118 ? 2.340 4.421 -12.381 1.00 94.00 118 GLY A N 1
ATOM 884 C CA . GLY A 1 118 ? 1.572 5.602 -12.782 1.00 94.00 118 GLY A CA 1
ATOM 885 C C . GLY A 1 118 ? 0.280 5.241 -13.522 1.00 94.00 118 GLY A C 1
ATOM 886 O O . GLY A 1 1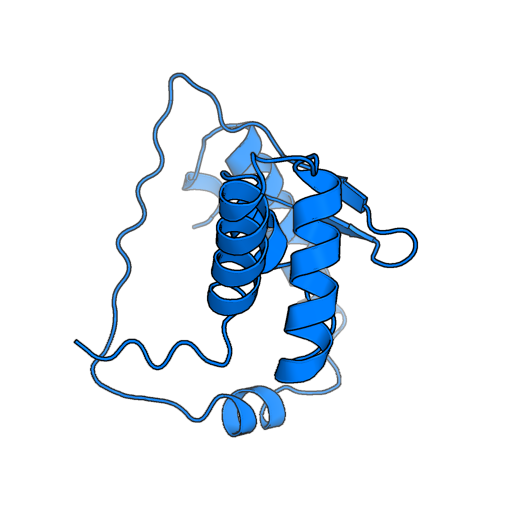18 ? -0.780 5.786 -13.208 1.00 94.00 118 GLY A O 1
ATOM 887 N N . ALA A 1 119 ? 0.348 4.278 -14.446 1.00 93.62 119 ALA A N 1
ATOM 888 C CA . ALA A 1 119 ? -0.817 3.761 -15.163 1.00 93.62 119 ALA A CA 1
ATOM 889 C C . ALA A 1 119 ? -1.843 3.120 -14.214 1.00 93.62 119 ALA A C 1
ATOM 891 O O . ALA A 1 119 ? -3.040 3.378 -14.344 1.00 93.62 119 ALA A O 1
ATOM 892 N N . LEU A 1 120 ? -1.392 2.363 -13.206 1.00 92.56 120 LEU A N 1
ATOM 893 C CA . LEU A 1 120 ? -2.259 1.791 -12.174 1.00 92.56 120 LEU A CA 1
ATOM 894 C C . LEU A 1 120 ? -2.985 2.873 -11.373 1.00 92.56 120 LEU A C 1
ATOM 896 O O . LEU A 1 120 ? -4.199 2.789 -11.199 1.00 92.56 120 LEU A O 1
ATOM 900 N N . VAL A 1 121 ? -2.279 3.911 -10.922 1.00 93.38 121 VAL A N 1
ATOM 901 C CA . VAL A 1 121 ? -2.910 5.022 -10.190 1.00 93.38 121 VAL A CA 1
ATOM 902 C C . VAL A 1 121 ? -3.942 5.741 -11.061 1.00 93.38 121 VAL A C 1
ATOM 904 O O . VAL A 1 121 ? -5.052 6.008 -10.597 1.00 93.38 121 VAL A O 1
ATOM 907 N N . ALA A 1 122 ? -3.619 6.011 -12.329 1.00 92.88 122 ALA A N 1
ATOM 908 C CA . ALA A 1 122 ? -4.556 6.619 -13.272 1.00 92.88 122 ALA A CA 1
ATOM 909 C C . ALA A 1 122 ? -5.802 5.741 -13.490 1.00 92.88 122 ALA A C 1
ATOM 911 O O . ALA A 1 122 ? -6.923 6.246 -13.434 1.00 92.88 122 ALA A O 1
ATOM 912 N N . SER A 1 123 ? -5.607 4.431 -13.649 1.00 92.06 123 SER A N 1
ATOM 913 C CA . SER A 1 123 ? -6.673 3.435 -13.819 1.00 92.06 123 SER A CA 1
ATOM 914 C C . SER A 1 123 ? -7.615 3.393 -12.615 1.00 92.06 123 SER A C 1
ATOM 916 O O . SER A 1 123 ? -8.835 3.384 -12.777 1.00 92.06 123 SER A O 1
ATOM 918 N N . VAL A 1 124 ? -7.068 3.436 -11.394 1.00 92.06 124 VAL A N 1
ATOM 919 C CA . VAL A 1 124 ? -7.860 3.501 -10.154 1.00 92.06 124 VAL A CA 1
ATOM 920 C C . VAL A 1 124 ? -8.699 4.779 -10.107 1.00 92.06 124 VAL A C 1
ATOM 922 O O . VAL A 1 124 ? -9.901 4.701 -9.868 1.00 92.06 124 VAL A O 1
ATOM 925 N N . LEU A 1 125 ? -8.098 5.942 -10.383 1.00 92.25 125 LEU A N 1
ATOM 926 C CA . LEU A 1 125 ? -8.794 7.237 -10.350 1.00 92.25 125 LEU A CA 1
ATOM 927 C C . LEU A 1 125 ? -9.892 7.355 -11.416 1.00 92.25 125 LEU A C 1
ATOM 929 O O . LEU A 1 125 ? -10.924 7.975 -11.180 1.00 92.25 125 LEU A O 1
ATOM 933 N N . GLN A 1 126 ? -9.680 6.767 -12.591 1.00 91.56 126 GLN A N 1
ATOM 934 C CA . GLN A 1 126 ? -10.650 6.771 -13.689 1.00 91.56 126 GLN A CA 1
ATOM 935 C C . GLN A 1 126 ? -11.672 5.631 -13.569 1.00 91.56 126 GLN A C 1
ATOM 937 O O . GLN A 1 126 ? -12.669 5.601 -14.298 1.00 91.56 126 GLN A O 1
ATOM 942 N N . GLY A 1 127 ? -11.434 4.679 -12.662 1.00 89.81 127 GLY A N 1
ATOM 943 C CA . GLY A 1 127 ? -12.152 3.414 -12.578 1.00 89.81 127 GLY A CA 1
ATOM 944 C C . GLY A 1 127 ? -12.144 2.656 -13.905 1.00 89.81 127 GLY A C 1
ATOM 945 O O . GLY A 1 127 ? -13.171 2.122 -14.324 1.00 89.81 127 GLY A O 1
ATOM 946 N N . ASP A 1 128 ? -11.025 2.697 -14.618 1.00 84.88 128 ASP A N 1
ATOM 947 C CA . ASP A 1 128 ? -10.835 2.030 -15.901 1.00 84.88 128 ASP A CA 1
ATOM 948 C C . ASP A 1 128 ? -9.646 1.080 -15.796 1.00 84.88 128 ASP A C 1
ATOM 950 O O . ASP A 1 128 ? -8.492 1.488 -15.857 1.00 84.88 128 ASP A O 1
ATOM 954 N N . VAL A 1 129 ? -9.945 -0.198 -15.579 1.00 70.44 129 VAL A N 1
ATOM 955 C CA . VAL A 1 129 ? -8.927 -1.239 -15.401 1.00 70.44 129 VAL A CA 1
ATOM 956 C C . VAL A 1 129 ? -8.331 -1.734 -16.718 1.00 70.44 129 VAL A C 1
ATOM 958 O O . VAL A 1 129 ? -7.409 -2.539 -16.678 1.00 70.44 129 VAL A O 1
ATOM 961 N N . VAL A 1 130 ? -8.812 -1.253 -17.872 1.00 60.91 130 VAL A N 1
ATOM 962 C CA . VAL A 1 130 ? -8.288 -1.653 -19.191 1.00 60.91 130 VAL A CA 1
ATOM 963 C C . VAL A 1 130 ? -6.854 -1.147 -19.395 1.00 60.91 130 VAL A C 1
ATOM 965 O O . VAL A 1 130 ? -6.082 -1.763 -20.118 1.00 60.91 130 VAL A O 1
ATOM 968 N N . GLY A 1 131 ? -6.439 -0.088 -18.689 1.00 56.81 131 GLY A N 1
ATOM 969 C CA . GLY A 1 131 ? -5.054 0.403 -18.696 1.00 56.81 131 GLY A CA 1
ATOM 970 C C . GLY A 1 131 ? -4.026 -0.497 -17.989 1.00 56.81 131 GLY A C 1
ATOM 971 O O . GLY A 1 131 ? -2.863 -0.105 -17.889 1.00 56.81 131 GLY A O 1
ATOM 972 N N . LEU A 1 132 ? -4.443 -1.656 -17.463 1.00 52.84 132 LEU A N 1
ATOM 973 C CA . LEU A 1 132 ? -3.595 -2.631 -16.762 1.00 52.84 132 LEU A CA 1
ATOM 974 C C . LEU A 1 132 ? -3.275 -3.892 -17.586 1.00 52.84 132 LEU A C 1
ATOM 976 O O . LEU A 1 132 ? -2.561 -4.756 -17.072 1.00 52.84 132 LEU A O 1
ATOM 980 N N . GLU A 1 133 ? -3.802 -4.004 -18.811 1.00 48.59 133 GLU A N 1
ATOM 981 C CA . GLU A 1 133 ? -3.489 -5.086 -19.765 1.00 48.59 133 GLU A CA 1
ATOM 982 C C . GLU A 1 133 ? -2.195 -4.840 -20.557 1.00 48.59 133 GLU A C 1
ATOM 984 O O . GLU A 1 133 ? -1.901 -3.672 -20.907 1.00 48.59 133 GLU A O 1
#

Solvent-accessible surface area (backbone atoms only — not comparable to full-atom values): 8169 Å² total; per-residue (Å²): 144,79,80,90,54,81,80,59,31,53,49,28,27,52,50,38,51,52,54,33,52,75,69,70,49,80,61,52,71,70,54,40,34,50,50,8,29,64,48,24,41,77,71,81,37,84,54,55,84,35,16,38,30,68,70,72,47,81,52,66,44,77,79,40,77,87,68,73,36,77,44,68,65,62,56,45,85,95,58,87,86,85,85,84,88,82,81,71,99,68,86,74,62,67,68,58,59,61,67,68,54,70,96,71,76,55,70,69,57,50,53,49,51,52,52,52,52,52,38,48,54,52,19,43,51,68,58,39,71,74,68,75,114

pLDDT: mean 85.49, std 14.9, range [27.02, 98.19]

Nearest PDB structures (foldseek):
  4p52-assembly1_A  TM=8.391E-01  e=1.400E-06  Cytophaga hutchinsonii ATCC 33406
  1fwk-assembly1_A  TM=7.703E-01  e=2.882E-05  Methanocaldococcus jannaschii

Foldseek 3Di:
DDPVPQQQLLVLLVVLVVVCVVVPNPDDLVVSLVSSQVVNCVRHRRDSCRNNCSSPPADWDFPDVVVTDIDHQDADPVDDDDDDDDDDPDDDPPVVVVVPDDPDDDPVVVVVVVVLVVLVSVCRNDVNCVSND

InterPro domains:
  IPR006204 GHMP kinase N-terminal domain [PF00288] (8-58)
  IPR014721 Small ribosomal subunit protein uS5 domain 2-type fold, subgroup [G3DSA:3.30.230.10] (5-78)
  IPR020568 Ribosomal protein uS5 domain 2-type superfamily [SSF54211] (7-76)
  IPR036554 GHMP kinase, C-terminal domain superfamily [G3DSA:3.30.70.890] (79-133)